Protein AF-A0A9X9WMM7-F1 (afdb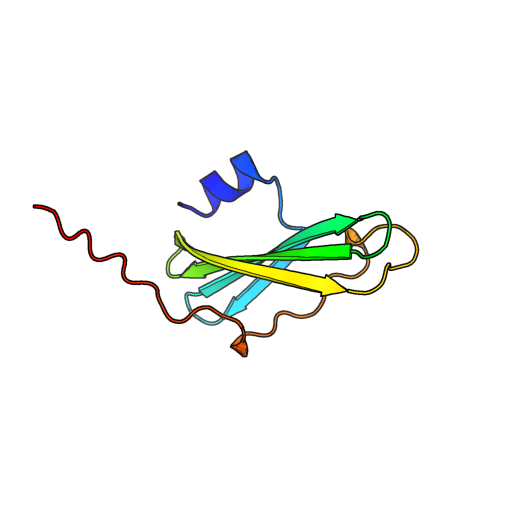_monomer)

Structure (mmCIF, N/CA/C/O backbone):
data_AF-A0A9X9WMM7-F1
#
_entry.id   AF-A0A9X9WMM7-F1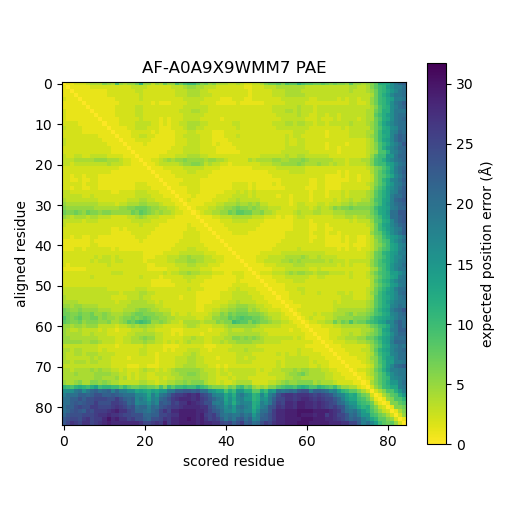
#
loop_
_atom_site.group_PDB
_atom_site.id
_atom_site.type_symbol
_atom_site.label_atom_id
_atom_s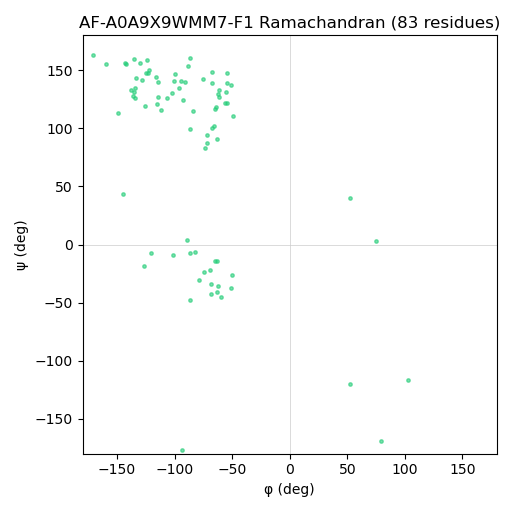ite.label_alt_id
_atom_site.label_comp_id
_atom_site.label_asym_id
_atom_site.label_entity_id
_atom_site.label_seq_id
_atom_site.pdbx_PDB_ins_code
_atom_site.Cartn_x
_atom_site.Cartn_y
_atom_site.Cartn_z
_atom_site.occupancy
_atom_site.B_iso_or_equiv
_atom_site.auth_seq_id
_atom_site.auth_comp_id
_atom_site.auth_asym_id
_atom_site.auth_atom_id
_atom_site.pdbx_PDB_model_num
ATOM 1 N N . MET A 1 1 ? -5.514 5.998 10.560 1.00 86.62 1 MET A N 1
ATOM 2 C CA . MET A 1 1 ? -5.718 6.732 9.287 1.00 86.62 1 MET A CA 1
ATOM 3 C C . MET A 1 1 ? -6.756 5.980 8.468 1.00 86.62 1 MET A C 1
ATOM 5 O O . MET A 1 1 ? -6.662 4.762 8.422 1.00 86.62 1 MET A O 1
ATOM 9 N N . SER A 1 2 ? -7.759 6.642 7.890 1.00 94.88 2 SER A N 1
ATOM 10 C CA . SER A 1 2 ? -8.824 5.975 7.122 1.00 94.88 2 SER A CA 1
ATOM 11 C C . SER A 1 2 ? -8.454 5.772 5.651 1.00 94.88 2 SER A C 1
ATOM 13 O O . SER A 1 2 ? -7.624 6.492 5.097 1.00 94.88 2 SER A O 1
ATOM 15 N N . ALA A 1 3 ? -9.142 4.845 4.987 1.00 93.69 3 ALA A N 1
ATOM 16 C CA . ALA A 1 3 ? -9.080 4.646 3.537 1.00 93.69 3 ALA A CA 1
ATOM 17 C C . ALA A 1 3 ? -9.290 5.945 2.722 1.00 93.69 3 ALA A C 1
ATOM 19 O O . ALA A 1 3 ? -8.640 6.165 1.700 1.00 93.69 3 ALA A O 1
ATOM 20 N N . ALA A 1 4 ? -10.179 6.837 3.175 1.00 95.94 4 ALA A N 1
ATOM 21 C CA . ALA A 1 4 ? -10.410 8.127 2.521 1.00 95.94 4 ALA A CA 1
ATOM 22 C C . ALA A 1 4 ? -9.205 9.071 2.656 1.00 95.94 4 ALA A C 1
ATOM 24 O O . ALA A 1 4 ? -8.803 9.682 1.669 1.00 95.94 4 ALA A O 1
ATOM 25 N N . GLN A 1 5 ? -8.598 9.137 3.845 1.00 96.50 5 GLN A N 1
ATOM 26 C CA . GLN A 1 5 ? -7.390 9.934 4.077 1.00 96.50 5 GLN A CA 1
ATOM 27 C C . GLN A 1 5 ? -6.213 9.418 3.245 1.00 96.50 5 GLN A C 1
ATOM 29 O O . GLN A 1 5 ? -5.500 10.212 2.642 1.00 96.50 5 GLN A O 1
ATOM 34 N N . VAL A 1 6 ? -6.046 8.093 3.139 1.00 96.50 6 VAL A N 1
ATOM 35 C CA . VAL A 1 6 ? -5.006 7.504 2.281 1.00 96.50 6 VAL A CA 1
ATOM 36 C C . VAL A 1 6 ? -5.201 7.918 0.824 1.00 96.50 6 VAL A C 1
ATOM 38 O O . VAL A 1 6 ? -4.242 8.357 0.200 1.00 96.50 6 VAL A O 1
ATOM 41 N N . ARG A 1 7 ? -6.434 7.873 0.294 1.00 96.25 7 ARG A N 1
ATOM 42 C CA . ARG A 1 7 ? -6.716 8.338 -1.079 1.00 96.25 7 ARG A CA 1
ATOM 43 C C . ARG A 1 7 ? -6.424 9.820 -1.290 1.00 96.25 7 ARG A C 1
ATOM 45 O O . ARG A 1 7 ? -5.998 10.195 -2.373 1.00 96.25 7 ARG A O 1
ATOM 52 N N . GLN A 1 8 ? -6.665 10.657 -0.2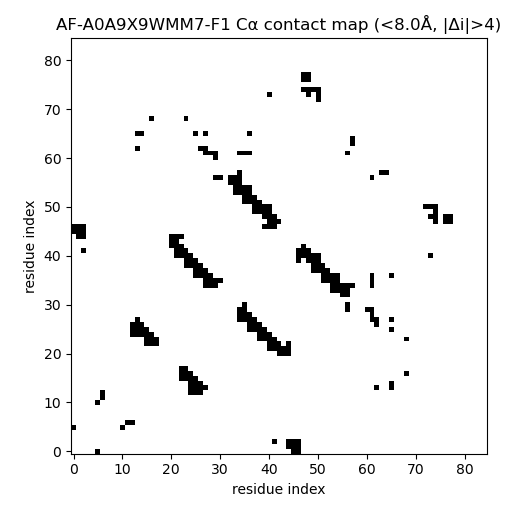85 1.00 97.19 8 GLN A N 1
ATOM 53 C CA . GLN A 1 8 ? -6.361 12.087 -0.374 1.00 97.19 8 GLN A CA 1
ATOM 54 C C . GLN A 1 8 ? -4.852 12.359 -0.415 1.00 97.19 8 GLN A C 1
ATOM 56 O O . GLN A 1 8 ? -4.432 13.295 -1.084 1.00 97.19 8 GLN A O 1
ATOM 61 N N . ILE A 1 9 ? -4.052 11.550 0.286 1.00 96.38 9 ILE A N 1
ATOM 62 C CA . ILE A 1 9 ? -2.599 11.740 0.401 1.00 96.38 9 ILE A CA 1
ATOM 63 C C . ILE A 1 9 ? -1.848 11.069 -0.757 1.00 96.38 9 ILE A C 1
ATOM 65 O O . ILE A 1 9 ? -0.967 11.682 -1.349 1.00 96.38 9 ILE A O 1
ATOM 69 N N . LEU A 1 10 ? -2.179 9.811 -1.066 1.00 95.44 10 LEU A N 1
ATOM 70 C CA . LEU A 1 10 ? -1.451 8.979 -2.034 1.00 95.44 10 LEU A CA 1
ATOM 71 C C . LEU A 1 10 ? -2.134 8.888 -3.404 1.00 95.44 10 LEU A C 1
ATOM 73 O O . LEU A 1 10 ? -1.554 8.349 -4.343 1.00 95.44 10 LEU A O 1
ATOM 77 N N . GLY A 1 11 ? -3.364 9.387 -3.533 1.00 96.00 11 GLY A N 1
ATOM 78 C CA . GLY A 1 11 ? -4.182 9.185 -4.724 1.00 96.00 11 GLY A CA 1
ATOM 79 C C . GLY A 1 11 ? -4.860 7.807 -4.765 1.00 96.00 11 GLY A C 1
ATOM 80 O O . GLY A 1 11 ? -4.917 7.089 -3.758 1.00 96.00 11 GLY A O 1
ATOM 81 N N . PRO A 1 12 ? -5.452 7.433 -5.913 1.00 96.69 12 PRO A N 1
ATOM 82 C CA . PRO A 1 12 ? -6.066 6.122 -6.076 1.00 96.69 12 PRO A CA 1
ATOM 83 C C . PRO A 1 12 ? -4.997 5.013 -6.054 1.00 96.69 12 PRO A C 1
ATOM 85 O O . PRO A 1 12 ? -3.943 5.179 -6.668 1.00 96.69 12 PRO A O 1
ATOM 88 N N . PRO A 1 13 ? -5.253 3.876 -5.384 1.00 97.44 13 PRO A N 1
ATOM 89 C CA . PRO A 1 13 ? -4.357 2.728 -5.464 1.00 97.44 13 PRO A CA 1
ATOM 90 C C . PRO A 1 13 ? -4.383 2.123 -6.870 1.00 97.44 13 PRO A C 1
ATOM 92 O O . PRO A 1 13 ? -5.416 2.155 -7.542 1.00 97.44 13 PRO A O 1
ATOM 95 N N . GLY A 1 14 ? -3.256 1.556 -7.296 1.00 96.94 14 GLY A N 1
ATOM 96 C CA . GLY A 1 14 ? -3.154 0.889 -8.593 1.00 96.94 14 GLY A CA 1
ATOM 97 C C . GLY A 1 14 ? -3.744 -0.521 -8.594 1.00 96.94 14 GLY A C 1
ATOM 98 O O . GLY A 1 14 ? -4.306 -0.935 -9.603 1.00 96.94 14 GLY A O 1
ATOM 99 N N . ASP A 1 15 ? -3.694 -1.214 -7.452 1.00 97.25 15 ASP A N 1
ATOM 100 C CA . ASP A 1 15 ? -4.409 -2.474 -7.230 1.00 97.25 15 ASP A CA 1
ATOM 101 C C . ASP A 1 15 ? -4.952 -2.571 -5.794 1.00 97.25 15 ASP A C 1
ATOM 103 O O . ASP A 1 15 ? -4.455 -1.916 -4.867 1.00 97.25 15 ASP A O 1
ATOM 107 N N . ARG A 1 16 ? -6.008 -3.368 -5.607 1.00 97.19 16 ARG A N 1
ATOM 108 C CA . ARG A 1 16 ? -6.659 -3.606 -4.314 1.00 97.19 16 ARG A CA 1
ATOM 109 C C . ARG A 1 16 ? -7.002 -5.081 -4.157 1.00 97.19 16 ARG A C 1
ATOM 111 O O . ARG A 1 16 ? -7.652 -5.674 -5.009 1.00 97.19 16 ARG A O 1
ATOM 118 N N . SER A 1 17 ? -6.676 -5.634 -2.996 1.00 97.75 17 SER A N 1
ATOM 119 C CA . SER A 1 17 ? -7.097 -6.971 -2.580 1.00 97.75 17 SER A CA 1
ATOM 120 C C . SER A 1 17 ? -7.866 -6.908 -1.263 1.00 97.75 17 SER A C 1
ATOM 122 O O . SER A 1 17 ? -7.610 -6.044 -0.424 1.00 97.75 17 SER A O 1
ATOM 124 N N . PHE A 1 18 ? -8.801 -7.837 -1.073 1.00 96.56 18 PHE A N 1
ATOM 125 C CA . PHE A 1 18 ? -9.676 -7.904 0.097 1.00 96.56 18 PHE A CA 1
ATOM 126 C C . PHE A 1 18 ? -9.625 -9.303 0.705 1.00 96.56 18 PHE A C 1
ATOM 128 O O . PHE A 1 18 ? -9.586 -10.299 -0.022 1.00 96.56 18 PHE A O 1
ATOM 135 N N . ARG A 1 19 ? -9.641 -9.379 2.036 1.00 94.81 19 ARG A N 1
ATOM 136 C CA . ARG A 1 19 ? -9.768 -10.632 2.784 1.00 94.81 19 ARG A CA 1
ATOM 137 C C . ARG A 1 19 ? -10.495 -10.347 4.090 1.00 94.81 19 ARG A C 1
ATOM 139 O O . ARG A 1 19 ? -9.956 -9.655 4.949 1.00 94.81 19 ARG A O 1
ATOM 146 N N . ASP A 1 20 ? -11.701 -10.887 4.227 1.00 93.00 20 ASP A N 1
ATOM 147 C CA . ASP A 1 20 ? -12.597 -10.631 5.358 1.00 93.00 20 ASP A CA 1
ATOM 148 C C . ASP A 1 20 ? -12.802 -9.118 5.583 1.00 93.00 20 ASP A C 1
ATOM 150 O O . ASP A 1 20 ? -13.259 -8.411 4.688 1.00 93.00 20 ASP A O 1
ATOM 154 N N . GLN A 1 21 ? -12.438 -8.615 6.763 1.00 92.69 21 GLN A N 1
ATOM 155 C CA . GLN A 1 21 ? -12.483 -7.197 7.140 1.00 92.69 21 GLN A CA 1
ATOM 156 C C . GLN A 1 21 ? -11.189 -6.434 6.805 1.00 92.69 21 GLN A C 1
ATOM 158 O O . GLN A 1 21 ? -11.043 -5.262 7.165 1.00 92.69 21 GLN A O 1
ATOM 163 N N . SER A 1 22 ? -10.226 -7.091 6.154 1.00 94.62 2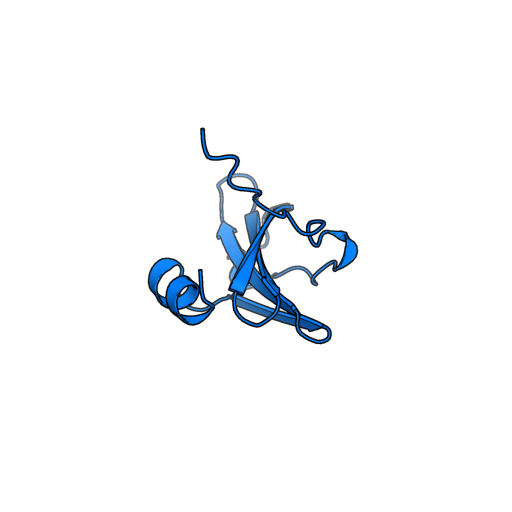2 SER A N 1
ATOM 164 C CA . SER A 1 22 ? -8.964 -6.482 5.754 1.00 94.62 22 SER A CA 1
ATOM 165 C C . SER A 1 22 ? -8.959 -6.060 4.286 1.00 94.62 22 SER A C 1
ATOM 167 O O . SER A 1 22 ? -9.473 -6.757 3.407 1.00 94.62 22 SER A O 1
ATOM 169 N N . GLU A 1 23 ? -8.256 -4.967 4.002 1.00 96.94 23 GLU A N 1
ATOM 170 C CA . GLU A 1 23 ? -7.933 -4.535 2.641 1.00 96.94 23 GLU A CA 1
ATOM 171 C C . GLU A 1 23 ? -6.420 -4.361 2.497 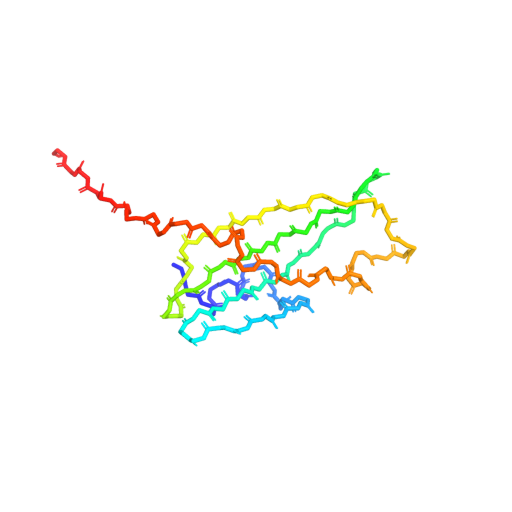1.00 96.94 23 GLU A C 1
ATOM 173 O O . GLU A 1 23 ? -5.735 -3.959 3.435 1.00 96.94 23 GLU A O 1
ATOM 178 N N . ALA A 1 24 ? -5.896 -4.628 1.309 1.00 97.75 24 ALA A N 1
ATOM 179 C CA . ALA A 1 24 ? -4.512 -4.370 0.945 1.00 97.75 24 ALA A CA 1
ATOM 180 C C . ALA A 1 24 ? -4.506 -3.526 -0.326 1.00 97.75 24 ALA A C 1
ATOM 182 O O . ALA A 1 24 ? -5.065 -3.934 -1.344 1.00 97.75 24 ALA A O 1
ATOM 183 N N . TRP A 1 25 ? -3.945 -2.324 -0.258 1.00 98.19 25 TRP A N 1
ATOM 184 C CA . TRP A 1 25 ? -3.916 -1.391 -1.382 1.00 98.19 25 TRP A CA 1
ATOM 185 C C . TRP A 1 25 ? -2.487 -1.178 -1.843 1.00 98.19 25 TRP A C 1
ATOM 187 O O . TRP A 1 25 ? -1.634 -0.812 -1.032 1.00 98.19 25 TRP A O 1
ATOM 197 N N . GLN A 1 26 ? -2.239 -1.376 -3.133 1.00 98.06 26 GLN A N 1
ATOM 198 C CA . GLN A 1 26 ? -0.911 -1.239 -3.709 1.00 98.06 26 GLN A CA 1
ATOM 199 C C . GLN A 1 26 ? -0.718 0.091 -4.423 1.00 98.06 26 GLN A C 1
ATOM 201 O O . GLN A 1 26 ? -1.579 0.586 -5.152 1.00 98.06 26 GLN A O 1
ATOM 206 N N . PHE A 1 27 ? 0.482 0.618 -4.237 1.00 97.94 27 PHE A N 1
ATOM 207 C CA . PHE A 1 27 ? 1.037 1.777 -4.910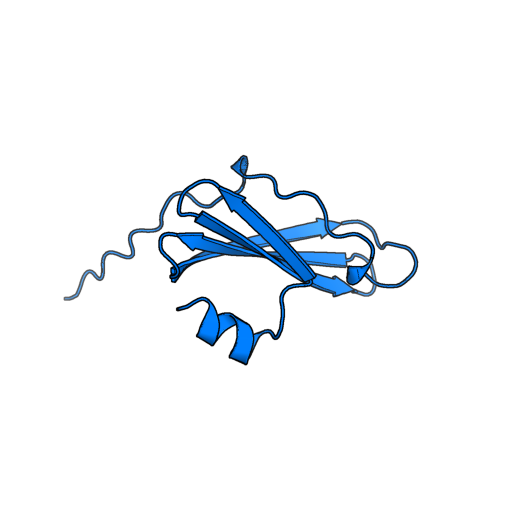 1.00 97.94 27 PHE A CA 1
ATOM 208 C C . PHE A 1 27 ? 2.411 1.385 -5.431 1.00 97.94 27 PHE A C 1
ATOM 210 O O . PHE A 1 27 ? 3.036 0.459 -4.907 1.00 97.94 27 PHE A O 1
ATOM 217 N N . CYS A 1 28 ? 2.893 2.067 -6.459 1.00 97.44 28 CYS A N 1
ATOM 218 C CA . CYS A 1 28 ? 4.211 1.771 -6.985 1.00 97.44 28 CYS A CA 1
ATOM 219 C C . CYS A 1 28 ? 4.941 3.026 -7.442 1.00 97.44 28 CYS A C 1
ATOM 221 O O . CYS A 1 28 ? 4.324 4.035 -7.784 1.00 97.44 28 CYS A O 1
ATOM 223 N N . GLU A 1 29 ? 6.263 2.923 -7.461 1.00 96.75 29 GLU A N 1
ATOM 224 C CA . GLU A 1 29 ? 7.166 3.935 -7.981 1.00 96.75 29 GLU A CA 1
ATOM 225 C C . GLU A 1 29 ? 8.253 3.256 -8.818 1.00 96.75 29 GLU A C 1
ATOM 227 O O . GLU A 1 29 ? 8.914 2.318 -8.358 1.00 96.75 29 GLU A O 1
ATOM 232 N N . THR A 1 30 ? 8.440 3.734 -10.049 1.00 96.88 30 THR A N 1
ATOM 233 C CA . THR A 1 30 ? 9.524 3.275 -10.920 1.00 96.88 30 THR A CA 1
ATOM 234 C C . THR A 1 30 ? 10.807 4.028 -10.601 1.00 96.88 30 THR A C 1
ATOM 236 O O . THR A 1 30 ? 10.896 5.238 -10.803 1.00 96.88 30 THR A O 1
ATOM 239 N N . GLY A 1 31 ? 11.810 3.302 -10.107 1.00 94.31 31 GLY A N 1
ATOM 240 C CA . GLY A 1 31 ? 13.144 3.829 -9.843 1.00 94.31 31 GLY A CA 1
ATOM 241 C C . GLY A 1 31 ? 14.109 3.614 -11.011 1.00 94.31 31 GLY A C 1
ATOM 242 O O . GLY A 1 31 ? 13.771 3.061 -12.050 1.00 94.31 31 GLY A O 1
ATOM 243 N N . MET A 1 32 ? 15.373 4.004 -10.824 1.00 93.19 32 MET A N 1
ATOM 244 C CA . MET A 1 32 ? 16.408 3.837 -11.861 1.00 93.19 32 MET A CA 1
ATOM 245 C C . MET A 1 32 ? 16.900 2.392 -12.034 1.00 93.19 32 MET A C 1
ATOM 247 O O . MET A 1 32 ? 17.474 2.060 -13.067 1.00 93.19 32 MET A O 1
ATOM 251 N N . ARG A 1 33 ? 16.762 1.546 -11.006 1.00 95.00 33 ARG A N 1
ATOM 252 C CA . ARG A 1 33 ? 17.306 0.170 -10.992 1.00 95.00 33 ARG A CA 1
ATOM 253 C C . ARG A 1 33 ? 16.272 -0.903 -10.664 1.00 95.00 33 ARG A C 1
ATOM 255 O O . ARG A 1 33 ? 16.515 -2.077 -10.918 1.00 95.00 33 ARG A O 1
ATOM 262 N N . GLN A 1 34 ? 15.153 -0.505 -10.075 1.00 96.69 34 GLN A N 1
ATOM 263 C CA . GLN A 1 34 ? 14.108 -1.390 -9.583 1.00 96.69 34 GLN A CA 1
ATOM 264 C C . GLN A 1 34 ? 12.808 -0.602 -9.442 1.00 96.69 34 GLN A C 1
ATOM 266 O O . GLN A 1 34 ? 12.841 0.615 -9.240 1.00 96.69 34 GLN A O 1
ATOM 271 N N . ASP A 1 35 ? 11.692 -1.314 -9.505 1.00 97.50 35 ASP A N 1
ATOM 272 C CA . ASP A 1 35 ? 10.391 -0.789 -9.118 1.00 97.50 35 ASP A CA 1
ATOM 273 C C . ASP A 1 35 ? 10.150 -1.084 -7.636 1.00 97.50 35 ASP A C 1
ATOM 275 O O . ASP A 1 35 ? 10.459 -2.175 -7.141 1.00 97.50 35 ASP A O 1
ATOM 279 N N . THR A 1 36 ? 9.572 -0.115 -6.937 1.00 97.00 36 THR A N 1
ATOM 280 C CA . THR A 1 36 ? 9.160 -0.255 -5.540 1.00 97.00 36 THR A CA 1
ATOM 281 C C . THR A 1 36 ? 7.646 -0.365 -5.490 1.00 97.00 36 THR A C 1
ATOM 283 O O . THR A 1 36 ? 6.951 0.507 -6.002 1.00 97.00 36 THR A O 1
ATOM 286 N N . TYR A 1 37 ? 7.129 -1.408 -4.848 1.00 97.00 37 TYR A N 1
ATOM 287 C CA . TYR A 1 37 ? 5.701 -1.607 -4.612 1.00 97.00 37 TYR A CA 1
ATOM 288 C C . TYR A 1 37 ? 5.420 -1.461 -3.118 1.00 97.00 37 TYR A C 1
ATOM 290 O O . TYR A 1 37 ? 5.914 -2.245 -2.306 1.00 97.00 37 TYR A O 1
ATOM 298 N N . GLY A 1 38 ? 4.642 -0.447 -2.752 1.00 97.12 38 GLY A N 1
ATOM 299 C CA . GLY A 1 38 ? 4.160 -0.227 -1.393 1.00 97.12 38 GLY A CA 1
ATOM 300 C C . GLY A 1 38 ? 2.763 -0.806 -1.223 1.00 97.12 38 GLY A C 1
ATOM 301 O O . GLY A 1 38 ? 1.902 -0.590 -2.070 1.00 97.12 38 GLY A O 1
ATOM 302 N N . THR A 1 39 ? 2.523 -1.521 -0.128 1.00 98.12 39 THR A N 1
ATOM 303 C CA . THR A 1 39 ? 1.199 -2.023 0.247 1.00 98.12 39 THR A CA 1
ATOM 304 C C . THR A 1 39 ? 0.760 -1.369 1.547 1.00 98.12 39 THR A C 1
ATOM 306 O O . THR A 1 39 ? 1.424 -1.514 2.572 1.00 98.12 39 THR A O 1
ATOM 309 N N . VAL A 1 40 ? -0.368 -0.666 1.512 1.00 97.62 40 VAL A N 1
ATOM 310 C CA . VAL A 1 40 ? -1.044 -0.152 2.705 1.00 97.62 40 VAL A CA 1
ATOM 311 C C . VAL A 1 40 ? -2.083 -1.176 3.141 1.00 97.62 40 VAL A C 1
ATOM 313 O O . VAL A 1 40 ? -2.950 -1.559 2.354 1.00 97.62 40 VAL A O 1
ATOM 316 N N . TRP A 1 41 ? -1.993 -1.612 4.392 1.00 97.12 41 TRP A N 1
ATOM 317 C CA . TRP A 1 41 ? -2.871 -2.621 4.966 1.00 97.12 41 TRP A CA 1
ATOM 318 C C . TRP A 1 41 ? -3.920 -1.974 5.859 1.00 97.12 41 TRP A C 1
ATOM 320 O O . TRP A 1 41 ? -3.594 -1.192 6.757 1.00 97.12 41 TRP A O 1
ATOM 330 N N . PHE A 1 42 ? -5.175 -2.343 5.629 1.00 95.81 42 PHE A N 1
ATOM 331 C CA . PHE A 1 42 ? -6.338 -1.885 6.370 1.00 95.81 42 PHE A CA 1
ATOM 332 C C . PHE A 1 42 ? -6.998 -3.044 7.103 1.00 95.81 42 PHE A C 1
ATOM 334 O O . PHE A 1 42 ? -7.057 -4.154 6.580 1.00 95.81 42 PHE A O 1
ATOM 341 N N . GLN A 1 43 ? -7.519 -2.763 8.289 1.00 94.44 43 GLN A N 1
ATOM 342 C CA . GLN A 1 43 ? -8.371 -3.641 9.080 1.00 94.44 43 GLN A CA 1
ATOM 343 C C . GLN A 1 43 ? -9.519 -2.767 9.572 1.00 94.44 43 GLN A C 1
ATOM 345 O O . GLN A 1 43 ? -9.263 -1.682 10.091 1.00 94.44 43 GLN A O 1
ATOM 350 N N . ASP A 1 44 ? -10.763 -3.175 9.330 1.00 93.81 44 ASP A N 1
ATOM 351 C CA . ASP A 1 44 ? -11.952 -2.398 9.714 1.00 93.81 44 ASP A CA 1
ATOM 352 C C . ASP A 1 44 ? -11.908 -0.939 9.206 1.00 93.81 44 ASP A C 1
ATOM 354 O O . ASP A 1 44 ? -12.251 0.019 9.898 1.00 93.81 44 ASP A O 1
ATOM 358 N N . GLY A 1 45 ? -11.425 -0.758 7.971 1.00 92.69 45 GLY A N 1
ATOM 359 C CA . GLY A 1 45 ? -11.356 0.542 7.293 1.00 92.69 45 GLY A CA 1
ATOM 360 C C . GLY A 1 45 ? -10.245 1.488 7.774 1.00 92.69 45 GLY A C 1
ATOM 361 O O . GLY A 1 45 ? -10.140 2.613 7.264 1.00 92.69 45 GLY A O 1
ATOM 362 N N . VAL A 1 46 ? -9.393 1.056 8.711 1.00 94.44 46 VAL A N 1
ATOM 363 C CA . VAL A 1 46 ? -8.257 1.840 9.216 1.00 94.44 46 VAL A CA 1
ATOM 364 C C . VAL A 1 46 ? -6.919 1.207 8.857 1.00 94.44 46 VAL A C 1
ATOM 366 O O . VAL A 1 46 ? -6.750 -0.006 8.918 1.00 94.44 46 VAL A O 1
ATOM 369 N N . VAL A 1 47 ? -5.947 2.043 8.486 1.00 94.81 47 VAL A N 1
ATOM 370 C CA . VAL A 1 47 ? -4.560 1.622 8.261 1.00 94.81 47 VAL A CA 1
ATOM 371 C C . VAL A 1 47 ? -3.993 1.061 9.557 1.00 94.81 47 VAL A C 1
ATOM 373 O O . VAL A 1 47 ? -3.990 1.764 10.570 1.00 94.81 47 VAL A O 1
ATOM 376 N N . PHE A 1 48 ? -3.455 -0.153 9.497 1.00 93.00 48 PHE A N 1
ATOM 377 C CA . PHE A 1 48 ? -2.727 -0.768 10.610 1.00 93.00 48 PHE A CA 1
ATOM 378 C C . PHE A 1 48 ? -1.280 -1.131 10.252 1.00 93.00 48 PHE A C 1
ATOM 380 O O . PHE A 1 48 ? -0.509 -1.508 11.131 1.00 93.00 48 PHE A O 1
ATOM 387 N N . GLY A 1 49 ? -0.883 -1.011 8.982 1.00 93.88 49 GLY A N 1
ATOM 388 C CA . GLY A 1 49 ? 0.487 -1.284 8.574 1.00 93.88 49 GLY A CA 1
ATOM 389 C C . GLY A 1 49 ? 0.791 -0.873 7.141 1.00 93.88 49 GLY A C 1
ATOM 390 O O . GLY A 1 49 ? -0.106 -0.668 6.324 1.00 93.88 49 GLY A O 1
ATOM 391 N N . VAL A 1 50 ? 2.083 -0.778 6.843 1.00 95.25 50 VAL A N 1
ATOM 392 C CA . VAL A 1 50 ? 2.609 -0.568 5.493 1.00 95.25 50 VAL A CA 1
ATOM 393 C C . VAL A 1 50 ? 3.764 -1.537 5.288 1.00 95.25 50 VAL A C 1
ATOM 395 O O . VAL A 1 50 ? 4.613 -1.677 6.167 1.00 95.25 50 VAL A O 1
ATOM 398 N N . THR A 1 51 ? 3.797 -2.206 4.1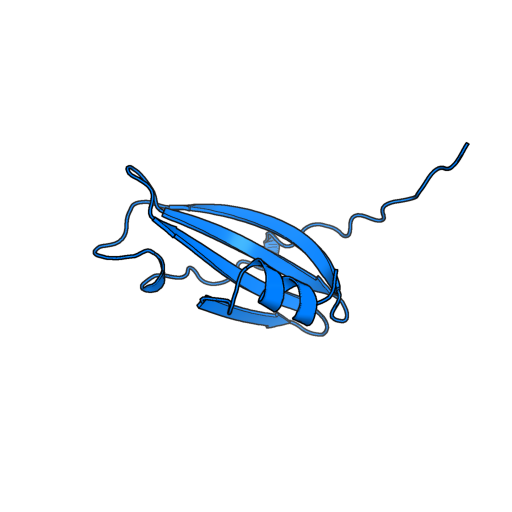42 1.00 96.00 51 THR A N 1
ATOM 399 C CA . THR A 1 51 ? 4.946 -3.011 3.713 1.00 96.00 51 THR A CA 1
ATOM 400 C C . THR A 1 51 ? 5.424 -2.552 2.347 1.00 96.00 51 THR A C 1
ATOM 402 O O . THR A 1 51 ? 4.687 -1.917 1.593 1.00 96.00 51 THR A O 1
ATOM 405 N N . THR A 1 52 ? 6.671 -2.866 2.021 1.00 95.00 52 THR A N 1
ATOM 406 C CA . THR A 1 52 ? 7.287 -2.528 0.738 1.00 95.00 52 THR A CA 1
ATOM 407 C C . THR A 1 52 ? 8.022 -3.730 0.175 1.00 95.00 52 THR A C 1
ATOM 409 O O . THR A 1 52 ? 8.640 -4.504 0.904 1.00 95.00 52 THR A O 1
ATOM 412 N N . MET A 1 53 ? 7.969 -3.873 -1.145 1.00 94.12 53 MET A N 1
ATOM 413 C CA . MET A 1 53 ? 8.694 -4.893 -1.886 1.00 94.12 53 MET A CA 1
ATOM 414 C C . MET A 1 53 ? 9.329 -4.268 -3.122 1.00 94.12 53 MET A C 1
ATOM 416 O O . MET A 1 53 ? 8.660 -3.609 -3.913 1.00 94.12 53 MET A O 1
ATOM 420 N N . ASN A 1 54 ? 10.614 -4.541 -3.315 1.00 95.56 54 ASN A N 1
ATOM 421 C CA . ASN A 1 54 ? 11.341 -4.138 -4.510 1.00 95.56 54 ASN A CA 1
ATOM 422 C C . ASN A 1 54 ? 11.340 -5.276 -5.528 1.00 95.56 54 ASN A C 1
ATOM 424 O O . ASN A 1 54 ? 11.504 -6.440 -5.155 1.00 95.56 54 ASN A O 1
ATOM 428 N N . ARG A 1 55 ? 11.186 -4.951 -6.812 1.00 95.00 55 ARG A N 1
ATOM 429 C CA . ARG A 1 55 ? 11.309 -5.912 -7.916 1.00 95.00 55 ARG A CA 1
ATOM 430 C C . ARG A 1 55 ? 12.129 -5.336 -9.061 1.00 95.00 55 ARG A C 1
ATOM 432 O O . ARG A 1 55 ? 12.299 -4.125 -9.170 1.00 95.00 55 ARG A O 1
ATOM 439 N N . ALA A 1 56 ? 12.650 -6.221 -9.910 1.00 96.19 56 ALA A N 1
ATOM 440 C CA . ALA A 1 56 ? 13.308 -5.812 -11.146 1.00 96.19 56 ALA A CA 1
ATOM 441 C C . ALA A 1 56 ? 12.379 -4.915 -11.976 1.00 96.19 56 ALA A C 1
ATOM 443 O O . ALA A 1 56 ? 11.161 -5.100 -11.944 1.00 96.19 56 ALA A O 1
ATOM 444 N N . LEU A 1 57 ? 12.970 -3.968 -12.708 1.00 95.44 57 LEU A N 1
ATOM 445 C CA . LEU A 1 57 ? 12.223 -3.048 -13.560 1.00 95.44 57 LEU A CA 1
ATOM 446 C C . LEU A 1 57 ? 11.356 -3.812 -14.553 1.00 95.44 57 LEU A C 1
ATOM 448 O O . LEU A 1 57 ? 11.838 -4.704 -15.260 1.00 95.44 57 LEU A O 1
ATOM 452 N N . VAL A 1 58 ? 10.095 -3.417 -14.641 1.00 94.25 58 VAL A N 1
ATOM 453 C CA . VAL A 1 58 ? 9.211 -3.879 -15.706 1.00 94.25 58 VAL A CA 1
ATOM 454 C C . VAL A 1 58 ? 9.328 -2.966 -16.919 1.00 94.25 58 VAL A C 1
ATOM 456 O O . VAL A 1 58 ? 9.696 -1.794 -16.823 1.00 94.25 58 VAL A O 1
ATOM 459 N N . ARG A 1 59 ? 9.043 -3.500 -18.110 1.00 91.94 59 ARG A N 1
ATOM 460 C CA . ARG A 1 59 ? 9.053 -2.686 -19.327 1.00 91.94 59 ARG A CA 1
ATOM 461 C C . ARG A 1 59 ? 7.939 -1.642 -19.227 1.00 91.94 59 ARG A C 1
ATOM 463 O O . ARG A 1 59 ? 6.773 -2.008 -19.227 1.00 91.94 59 ARG A O 1
ATOM 470 N N . GLY A 1 60 ? 8.301 -0.360 -19.205 1.00 90.12 60 GLY A N 1
ATOM 471 C CA . GLY A 1 60 ? 7.345 0.740 -19.079 1.00 90.12 60 GLY A CA 1
ATOM 472 C C . GLY A 1 60 ? 7.326 1.311 -17.665 1.00 90.12 60 GLY A C 1
ATOM 473 O O . GLY A 1 60 ? 8.321 1.878 -17.228 1.00 90.12 60 GLY A O 1
ATOM 474 N N . SER A 1 61 ? 6.184 1.201 -16.986 1.00 92.88 61 SER A N 1
ATOM 475 C CA . SER A 1 61 ? 5.973 1.699 -15.624 1.00 92.88 61 SER A CA 1
ATOM 476 C C . SER A 1 61 ? 5.517 0.558 -14.722 1.00 92.88 61 SER A C 1
ATOM 478 O O . SER A 1 61 ? 4.768 -0.315 -15.165 1.00 92.88 61 SER A O 1
ATOM 480 N N . CYS A 1 62 ? 5.907 0.608 -13.447 1.00 95.50 62 CYS A N 1
ATOM 481 C CA . CYS A 1 62 ? 5.490 -0.338 -12.412 1.00 95.50 62 CYS A CA 1
ATOM 482 C C . CYS A 1 62 ? 3.966 -0.547 -12.347 1.00 95.50 62 CYS A C 1
ATOM 484 O O . CYS A 1 62 ? 3.500 -1.622 -11.973 1.00 95.50 62 CYS A O 1
ATOM 486 N N . SER A 1 63 ? 3.171 0.444 -12.770 1.00 95.19 63 SER A N 1
ATOM 487 C CA . SER A 1 63 ? 1.708 0.365 -12.748 1.00 95.19 63 SER A CA 1
ATOM 488 C C . SER A 1 63 ? 1.134 -0.710 -13.675 1.00 95.19 63 SER A C 1
ATOM 490 O O . SER A 1 63 ? -0.028 -1.082 -13.539 1.00 95.19 63 SER A O 1
ATOM 492 N N . GLN A 1 64 ? 1.944 -1.237 -14.598 1.00 93.50 64 GLN A N 1
ATOM 493 C CA . GLN A 1 64 ? 1.572 -2.314 -15.516 1.00 93.50 64 GLN A CA 1
ATOM 494 C C . GLN A 1 64 ? 1.789 -3.716 -14.930 1.00 93.50 64 GLN A C 1
ATOM 496 O O . GLN A 1 64 ? 1.426 -4.701 -15.570 1.00 93.50 64 GLN A O 1
ATOM 501 N N . ALA A 1 65 ? 2.406 -3.827 -13.750 1.00 94.19 65 ALA A N 1
ATOM 502 C CA . ALA A 1 65 ? 2.876 -5.104 -13.221 1.00 94.19 65 ALA A CA 1
ATOM 503 C C . ALA A 1 65 ? 2.751 -5.211 -11.694 1.00 94.19 65 ALA A C 1
ATOM 505 O O . ALA A 1 65 ? 3.656 -5.714 -11.021 1.00 94.19 65 ALA A O 1
ATOM 506 N N . PHE A 1 66 ? 1.616 -4.767 -11.148 1.00 96.25 66 PHE A N 1
ATOM 507 C CA . PHE A 1 66 ? 1.305 -4.967 -9.735 1.00 96.25 66 PHE A CA 1
ATOM 508 C C . PHE A 1 66 ? 1.389 -6.457 -9.360 1.00 96.25 66 PHE A C 1
ATOM 510 O O . PHE A 1 66 ? 0.725 -7.295 -9.978 1.00 96.25 66 PHE A O 1
ATOM 517 N N . PRO A 1 67 ? 2.239 -6.826 -8.388 1.00 94.62 67 PRO A N 1
ATOM 518 C CA . PRO A 1 67 ? 2.370 -8.206 -7.961 1.00 94.62 67 PRO A CA 1
ATOM 519 C C . PRO A 1 67 ? 1.167 -8.599 -7.106 1.00 94.62 67 PRO A C 1
ATOM 521 O O . PRO A 1 67 ? 0.732 -7.824 -6.258 1.00 94.62 67 PRO A O 1
ATOM 524 N N . ALA A 1 68 ? 0.702 -9.841 -7.252 1.00 94.81 68 ALA A N 1
ATOM 525 C CA . ALA A 1 68 ? -0.351 -10.378 -6.396 1.00 94.81 68 ALA A CA 1
ATOM 526 C C . ALA A 1 68 ? -0.020 -10.186 -4.904 1.00 94.81 68 ALA A C 1
ATOM 528 O O . ALA A 1 68 ? 1.117 -10.410 -4.474 1.00 94.81 68 ALA A O 1
ATOM 529 N N . ILE A 1 69 ? -1.026 -9.788 -4.120 1.00 94.88 69 ILE A N 1
ATOM 530 C CA . ILE A 1 69 ? -0.891 -9.604 -2.674 1.00 94.88 69 ILE A CA 1
ATOM 531 C C . ILE A 1 69 ? -0.588 -10.942 -1.995 1.00 94.88 69 ILE A C 1
ATOM 533 O O . ILE A 1 69 ? -1.408 -11.863 -1.994 1.00 94.88 69 ILE A O 1
ATOM 537 N N . ASP A 1 70 ? 0.574 -11.011 -1.349 1.00 91.75 70 ASP A N 1
ATOM 538 C CA . ASP A 1 70 ? 0.900 -12.066 -0.398 1.00 91.75 70 ASP A CA 1
ATOM 539 C C . ASP A 1 70 ? 0.393 -11.672 0.994 1.00 91.75 70 ASP A C 1
ATOM 541 O O . ASP A 1 70 ? 1.020 -10.909 1.729 1.00 91.75 70 ASP A O 1
ATOM 545 N N . TRP A 1 71 ? -0.765 -12.212 1.367 1.00 92.50 71 TRP A N 1
ATOM 546 C CA . TRP A 1 71 ? -1.373 -11.987 2.679 1.00 92.50 71 TRP A CA 1
ATOM 547 C C . TRP A 1 71 ? -0.532 -12.516 3.851 1.00 92.50 71 TRP A C 1
ATOM 549 O O . TRP A 1 71 ? -0.804 -12.138 4.989 1.00 92.50 71 TRP A O 1
ATOM 559 N N . GLY A 1 72 ? 0.485 -13.350 3.606 1.00 90.75 72 GLY A N 1
ATOM 560 C CA . GLY A 1 72 ? 1.466 -13.745 4.619 1.00 90.75 72 GLY A CA 1
ATOM 561 C C . GLY A 1 72 ? 2.393 -12.601 5.042 1.00 90.75 72 GLY A C 1
ATOM 562 O O . GLY A 1 72 ? 2.922 -12.626 6.149 1.00 90.75 72 GLY A O 1
ATOM 563 N N . GLN A 1 73 ? 2.543 -11.564 4.209 1.00 88.69 73 GLN A N 1
ATOM 564 C CA . GLN A 1 73 ? 3.310 -10.354 4.534 1.00 88.69 73 GLN A CA 1
ATOM 565 C C . GLN A 1 73 ? 2.515 -9.342 5.360 1.00 88.69 73 GLN A C 1
ATOM 567 O O . GLN A 1 73 ? 3.067 -8.322 5.777 1.00 88.69 73 GLN A O 1
ATOM 572 N N . ARG A 1 74 ? 1.219 -9.594 5.583 1.00 91.56 74 ARG A N 1
ATOM 573 C CA . ARG A 1 74 ? 0.366 -8.729 6.393 1.00 91.56 74 ARG A CA 1
ATOM 574 C C . ARG A 1 74 ? 0.999 -8.569 7.784 1.00 91.56 74 ARG A C 1
ATOM 576 O O . ARG A 1 74 ? 1.179 -9.583 8.461 1.00 91.56 74 ARG A O 1
ATOM 583 N N . PRO A 1 75 ? 1.313 -7.341 8.240 1.00 88.12 75 PRO A N 1
ATOM 584 C CA . PRO A 1 75 ? 1.913 -7.147 9.554 1.00 88.12 75 PRO A CA 1
ATOM 585 C C . PRO A 1 75 ? 1.063 -7.787 10.658 1.00 88.12 75 PRO A C 1
ATOM 587 O O . PRO A 1 75 ? -0.166 -7.689 10.642 1.00 88.12 75 PRO A O 1
ATOM 590 N N . ALA A 1 76 ? 1.702 -8.437 11.632 1.00 80.31 76 ALA A N 1
ATOM 591 C CA . ALA A 1 76 ? 1.012 -8.784 12.868 1.00 80.31 76 ALA A CA 1
ATOM 592 C C . ALA A 1 76 ? 0.563 -7.471 13.530 1.00 80.31 76 ALA A C 1
ATOM 594 O O . ALA A 1 76 ? 1.340 -6.516 13.568 1.00 80.31 76 ALA A O 1
ATOM 595 N N . GLY A 1 77 ? -0.699 -7.401 13.968 1.00 64.25 77 GLY A N 1
ATOM 596 C CA . GLY A 1 77 ? -1.322 -6.165 14.439 1.00 64.25 77 GLY A CA 1
ATOM 597 C C . GLY A 1 77 ? -0.443 -5.441 15.458 1.00 64.25 77 GLY A C 1
ATOM 598 O O . GLY A 1 77 ? -0.252 -5.920 16.573 1.00 64.25 77 GLY A O 1
ATOM 599 N N . LEU A 1 78 ? 0.106 -4.291 15.067 1.00 52.50 78 LEU A N 1
ATOM 600 C CA . LEU A 1 78 ? 0.796 -3.389 15.978 1.00 52.50 78 LEU A CA 1
ATOM 601 C C . LEU A 1 78 ? -0.269 -2.730 16.857 1.00 52.50 78 LEU A C 1
ATOM 603 O O . LEU A 1 78 ? -0.864 -1.721 16.482 1.00 52.50 78 LEU A O 1
ATOM 607 N N . VAL A 1 79 ? -0.521 -3.306 18.033 1.00 48.34 79 VAL A N 1
ATOM 608 C CA . VAL A 1 79 ? -1.155 -2.564 19.124 1.00 48.34 79 VAL A CA 1
ATOM 609 C C . VAL A 1 79 ? -0.140 -1.510 19.556 1.00 48.34 79 VAL A C 1
ATOM 611 O O . VAL A 1 79 ? 0.830 -1.811 20.248 1.00 48.34 79 VAL A O 1
ATOM 614 N N . ILE A 1 80 ? -0.321 -0.268 19.108 1.00 45.94 80 ILE A N 1
ATOM 615 C CA . ILE A 1 80 ? 0.400 0.869 19.679 1.00 45.94 80 ILE A CA 1
ATOM 616 C C . ILE A 1 80 ? -0.212 1.102 21.065 1.00 45.94 80 ILE A C 1
ATOM 618 O O . ILE A 1 80 ? -1.163 1.865 21.218 1.00 45.94 80 ILE A O 1
ATOM 622 N N . GLU A 1 81 ? 0.296 0.408 22.086 1.00 41.66 81 GLU A N 1
ATOM 623 C CA . GLU A 1 81 ? 0.050 0.798 23.472 1.00 41.66 81 GLU A CA 1
ATOM 624 C C . GLU A 1 81 ? 0.732 2.153 23.693 1.00 41.66 81 GLU A C 1
ATOM 626 O O . GLU A 1 81 ? 1.951 2.241 23.857 1.00 41.66 81 GLU A O 1
ATOM 631 N N . HIS A 1 82 ? -0.049 3.233 23.696 1.00 43.16 82 HIS A N 1
ATOM 632 C CA . HIS A 1 82 ? 0.397 4.496 24.268 1.00 43.16 82 HIS A CA 1
ATOM 633 C C . HIS A 1 82 ? 0.646 4.280 25.769 1.00 43.16 82 HIS A C 1
ATOM 635 O O . HIS A 1 82 ? -0.249 4.453 26.593 1.00 43.16 82 HIS A O 1
ATOM 641 N N . ARG A 1 83 ? 1.875 3.912 26.150 1.00 43.91 83 ARG A N 1
ATOM 642 C CA . ARG A 1 83 ? 2.342 4.055 27.535 1.00 43.91 83 ARG A CA 1
ATOM 643 C C . ARG A 1 83 ? 2.610 5.533 27.796 1.00 43.91 83 ARG A C 1
ATOM 645 O O . ARG A 1 83 ? 3.738 6.002 27.664 1.00 43.91 83 ARG A O 1
ATOM 652 N N . GLY A 1 84 ? 1.548 6.267 28.116 1.00 55.00 84 GLY A N 1
ATOM 653 C CA . GLY A 1 84 ? 1.662 7.578 28.746 1.00 55.00 84 GLY A CA 1
ATOM 654 C C . GLY A 1 84 ? 2.339 7.428 30.109 1.00 55.00 84 GLY A C 1
ATOM 655 O O . GLY A 1 84 ? 1.957 6.560 30.894 1.00 55.00 84 GLY A O 1
ATOM 656 N N . ARG A 1 85 ? 3.374 8.234 30.347 1.00 45.47 85 ARG A N 1
ATOM 657 C CA . ARG A 1 85 ? 3.823 8.599 31.694 1.00 45.47 85 ARG A CA 1
ATOM 658 C C . ARG A 1 85 ? 3.149 9.900 32.083 1.00 45.47 85 ARG A C 1
ATOM 660 O O . ARG A 1 85 ? 2.981 10.736 31.167 1.00 45.47 85 ARG A O 1
#

Solvent-accessible surface area (backbone atoms only — not comparable to full-atom values): 5269 Å² total; per-residue (Å²): 96,41,63,66,57,48,37,73,74,73,41,82,62,79,44,76,5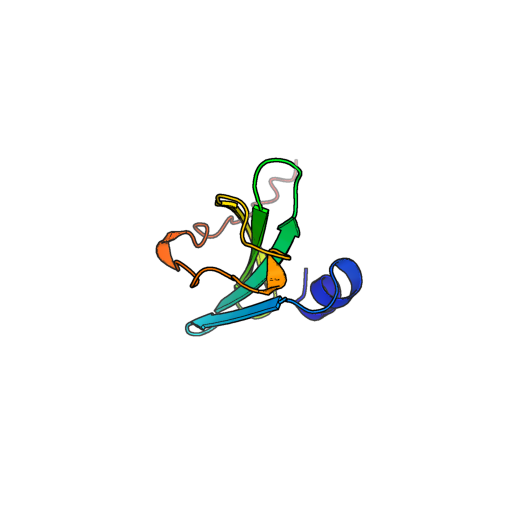0,78,56,93,65,29,38,38,35,29,44,65,45,69,56,98,78,31,21,38,38,39,34,44,30,27,49,81,62,27,55,66,43,73,51,76,48,76,41,75,63,57,92,84,49,38,85,80,62,75,72,82,84,61,73,85,71,56,69,76,82,69,76,80,75,82,80,78,128

Secondary structure (DSSP, 8-state):
-BHHHHHHHH-S-SEEEEETTEEEEEEEEE-SSEEEEEEEEEETTEEEEEEEEEEEPPSS-GGG-PPPP-GGGSPP---------

pLDDT: mean 89.98, std 14.56, range [41.66, 98.19]

Mean predicted aligned error: 5.47 Å

Radius of gyration: 14.18 Å; Cα contacts (8 Å, |Δi|>4): 141; chains: 1; bounding box: 30×26×51 Å

Organism: NCBI:txid535904

Foldseek 3Di:
DFPVVCCVVVNAFLDWDDDDQKIWGWDWDDDPFWIKIKIFIDGNRDTQDIDIDTGGDDPPTCSVPDDDDDCVPVDDGPPPPPPDD

Sequence (85 aa):
MSAAQVRQILGPPGDRSFRDQSEAWQFCETGMRQDTYGTVWFQDGVVFGVTTMNRALVRGSCSQAFPAIDWGQRPAGLVIEHRGR

Nearest PDB structures (foldseek):
  7pi2-assembly4_J  TM=6.751E-01  e=8.537E-01  Plasmodium falciparum 3D7
  3a7a-assembly1_A  TM=5.955E-01  e=1.282E+00  Escherichia coli K-12
  8crj-assembly1_A  TM=6.551E-01  e=1.527E+00  Listeria monocytogenes
  4exr-assembly1_A-2  TM=5.636E-01  e=3.870E+00  Clostridioides difficile 630
  3k3l-assembly2_B  TM=3.716E-01  e=4.348E+00  Homo sapiens